Protein AF-A0AAN8TAD0-F1 (afdb_monomer_lite)

Foldseek 3Di:
DDDDPDDDPLVPDDLVVSLVVQLPDAADEAEQADPDPPPLVVSLVVVVVVLVSCQPRQRHAYYAHEGQEDDCVRCLVSVVVSLCSCQPRNNHQEYHYHHNDQDPVRDAAEDDQVSQQRQRHQYYHEERHEYDHPDAGRPQNHNYYHYYNYDADPVRVVSVVVNVD

Secondary structure (DSSP, 8-state):
-PPPP---TTTTS-HHHHHHHHHHSTTEEEEEE---SS-HHHHHHHHHHHHHHHTT-S-EEEEEEE-SS--HHHHHHHHHHHHHIIIIIS--SEEEEE-SS--SS---EE--GGGGG-SS-SEEEEESEE---SS----TT--EEEEES----HHHHHHHHTTT-

pLDDT: mean 84.04, std 13.87, range [35.06, 97.5]

InterPro domains:
  IPR053772 FBD-associated F-box protein At1g61320/At1g61330-like [PTHR34145] (8-162)

Radius of gyration: 17.51 Å; chains: 1; bounding box: 34×42×52 Å

Structure (mmCIF, N/CA/C/O backbone):
data_AF-A0AAN8TAD0-F1
#
_entry.id   AF-A0AAN8TAD0-F1
#
loop_
_atom_site.group_PDB
_atom_site.id
_atom_site.type_symbol
_atom_site.label_atom_id
_atom_site.label_alt_id
_atom_site.label_comp_id
_atom_site.label_asym_id
_atom_site.label_entity_id
_atom_site.label_seq_id
_atom_site.pdbx_PDB_ins_code
_atom_site.Cartn_x
_atom_site.Cartn_y
_atom_site.Cartn_z
_atom_site.occupancy
_atom_site.B_iso_or_equiv
_atom_site.auth_seq_id
_atom_site.auth_comp_id
_atom_site.auth_asym_id
_atom_site.auth_atom_id
_atom_site.pdbx_PDB_model_num
ATOM 1 N N . MET A 1 1 ? 22.328 -29.503 -30.133 1.00 35.06 1 MET A N 1
ATOM 2 C CA . MET A 1 1 ? 20.861 -29.401 -29.986 1.00 35.06 1 MET A CA 1
ATOM 3 C C . MET A 1 1 ? 20.559 -29.376 -28.498 1.00 35.06 1 MET A C 1
ATOM 5 O O . MET A 1 1 ? 20.642 -30.421 -27.871 1.00 35.06 1 MET A O 1
ATOM 9 N N . ALA A 1 2 ? 20.347 -28.194 -27.921 1.00 35.44 2 ALA A N 1
ATOM 10 C CA . ALA A 1 2 ? 19.967 -28.046 -26.516 1.00 35.44 2 ALA A CA 1
ATOM 11 C C . ALA A 1 2 ? 18.451 -27.828 -26.440 1.00 35.44 2 ALA A C 1
ATOM 13 O O . ALA A 1 2 ? 17.889 -27.137 -27.289 1.00 35.44 2 ALA A O 1
ATOM 14 N N . ALA A 1 3 ? 17.815 -28.499 -25.481 1.00 38.19 3 ALA A N 1
ATOM 15 C CA . ALA A 1 3 ? 16.374 -28.565 -25.304 1.00 38.19 3 ALA A CA 1
ATOM 16 C C . ALA A 1 3 ? 15.759 -27.174 -25.091 1.00 38.19 3 ALA A C 1
ATOM 18 O O . ALA A 1 3 ? 16.224 -26.396 -24.261 1.00 38.19 3 ALA A O 1
ATOM 19 N N . VAL A 1 4 ? 14.705 -26.896 -25.859 1.00 41.81 4 VAL A N 1
ATOM 20 C CA . VAL A 1 4 ? 13.794 -25.767 -25.662 1.00 41.81 4 VAL A CA 1
ATOM 21 C C . VAL A 1 4 ? 13.121 -25.963 -24.308 1.00 41.81 4 VAL A C 1
ATOM 23 O O . VAL A 1 4 ? 12.454 -26.973 -24.093 1.00 41.81 4 VAL A O 1
ATOM 26 N N . GLY A 1 5 ? 13.366 -25.027 -23.391 1.00 41.84 5 GLY A N 1
ATOM 27 C CA . GLY A 1 5 ? 12.700 -24.973 -22.098 1.00 41.84 5 GLY A CA 1
ATOM 28 C C . GLY A 1 5 ? 11.192 -24.891 -22.295 1.00 41.84 5 GLY A C 1
ATOM 29 O O . GLY A 1 5 ? 10.707 -24.086 -23.089 1.00 41.84 5 GLY A O 1
ATOM 30 N N . ASP A 1 6 ? 10.492 -25.779 -21.600 1.00 44.72 6 ASP A N 1
ATOM 31 C CA . ASP A 1 6 ? 9.042 -25.865 -21.494 1.00 44.72 6 ASP A CA 1
ATOM 32 C C . ASP A 1 6 ? 8.497 -24.511 -21.017 1.00 44.72 6 ASP A C 1
ATOM 34 O O . ASP A 1 6 ? 8.580 -24.163 -19.840 1.00 44.72 6 ASP A O 1
ATOM 38 N N . GLY A 1 7 ? 8.042 -23.691 -21.968 1.00 47.69 7 GLY A N 1
ATOM 39 C CA . GLY A 1 7 ? 7.372 -22.431 -21.681 1.00 47.69 7 GLY A CA 1
ATOM 40 C C . GLY A 1 7 ? 6.073 -22.734 -20.949 1.00 47.69 7 GLY A C 1
ATOM 41 O O . GLY A 1 7 ? 5.235 -23.474 -21.469 1.00 47.69 7 GLY A O 1
ATOM 42 N N . ASP A 1 8 ? 5.941 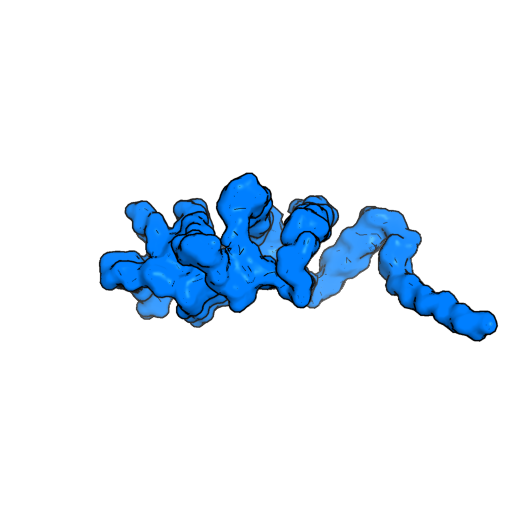-22.184 -19.744 1.00 57.81 8 ASP A N 1
ATOM 43 C CA . ASP A 1 8 ? 4.832 -22.412 -18.823 1.00 57.81 8 ASP A CA 1
ATOM 44 C C . ASP A 1 8 ? 3.482 -22.426 -19.560 1.00 57.81 8 ASP A C 1
ATOM 46 O O . ASP A 1 8 ? 3.071 -21.440 -20.178 1.00 57.81 8 ASP A O 1
ATOM 50 N N . ARG A 1 9 ? 2.798 -23.577 -19.555 1.00 63.06 9 ARG A N 1
ATOM 51 C CA . ARG A 1 9 ? 1.628 -23.852 -20.410 1.00 63.06 9 ARG A CA 1
ATOM 52 C C . ARG A 1 9 ? 0.468 -22.881 -20.191 1.00 63.06 9 ARG A C 1
ATOM 54 O O . ARG A 1 9 ? -0.351 -22.714 -21.093 1.00 63.06 9 ARG A O 1
ATOM 61 N N . LEU A 1 10 ? 0.413 -22.236 -19.027 1.00 59.38 10 LEU A N 1
ATOM 62 C CA . LEU A 1 10 ? -0.575 -21.211 -18.695 1.00 59.38 10 LEU A CA 1
ATOM 63 C C . LEU A 1 10 ? -0.387 -19.930 -19.517 1.00 59.38 10 LEU A C 1
ATOM 65 O O . LEU A 1 10 ? -1.377 -19.359 -19.968 1.00 59.38 10 LEU A O 1
ATOM 69 N N . SER A 1 11 ? 0.859 -19.535 -19.794 1.00 64.50 11 SER A N 1
ATOM 70 C CA . SER A 1 11 ? 1.186 -18.299 -20.523 1.00 64.50 11 SER A CA 1
ATOM 71 C C . SER A 1 11 ? 0.749 -18.308 -21.998 1.00 64.50 11 SER A C 1
ATOM 73 O O . SER A 1 11 ? 0.622 -17.253 -22.614 1.00 64.50 11 SER A O 1
ATOM 75 N N . ASN A 1 12 ? 0.448 -19.490 -22.551 1.00 73.00 12 ASN A N 1
ATOM 76 C CA . ASN A 1 12 ? -0.014 -19.674 -23.931 1.00 73.00 12 ASN A CA 1
ATOM 77 C C . ASN A 1 12 ? -1.544 -19.586 -24.095 1.00 73.00 12 ASN A C 1
ATOM 79 O O . ASN A 1 12 ? -2.050 -19.695 -25.214 1.00 73.00 12 ASN A O 1
ATOM 83 N N . LEU A 1 13 ? -2.303 -19.444 -23.002 1.00 78.62 13 LEU A N 1
ATOM 84 C CA . LEU A 1 13 ? -3.764 -19.361 -23.055 1.00 78.62 13 LEU A CA 1
ATOM 85 C C . LEU A 1 13 ? -4.237 -17.929 -23.367 1.00 78.62 13 LEU A C 1
ATOM 87 O O . LEU A 1 13 ? -3.554 -16.969 -23.022 1.00 78.62 13 LEU A O 1
ATOM 91 N N . PRO A 1 14 ? -5.429 -17.745 -23.961 1.00 80.75 14 PRO A N 1
ATOM 92 C CA . PRO A 1 14 ? -6.065 -16.433 -24.051 1.00 80.75 14 PRO A CA 1
ATOM 93 C C . PRO A 1 14 ? -6.217 -15.775 -22.673 1.00 80.75 14 PRO A C 1
ATOM 95 O O . PRO A 1 14 ? -6.551 -16.450 -21.699 1.00 80.75 14 PRO A O 1
ATOM 98 N N . GLU A 1 15 ? -6.046 -14.455 -22.606 1.00 67.56 15 GLU A N 1
ATOM 99 C CA . GLU A 1 15 ? -5.984 -13.689 -21.350 1.00 67.56 15 GLU A CA 1
ATOM 100 C C . GLU A 1 15 ? -7.191 -13.937 -20.426 1.00 67.56 15 GLU A C 1
ATOM 102 O O . GLU A 1 15 ? -7.031 -14.212 -19.240 1.00 67.56 15 GLU A O 1
ATOM 107 N N . LEU A 1 16 ? -8.405 -13.967 -20.985 1.00 70.38 16 LEU A N 1
ATOM 108 C CA . LEU A 1 16 ? -9.634 -14.270 -20.239 1.00 70.38 16 LEU A CA 1
ATOM 109 C C . LEU A 1 16 ? -9.627 -15.662 -19.589 1.00 70.38 16 LEU A C 1
ATOM 111 O O . LEU A 1 16 ? -10.202 -15.847 -18.519 1.00 70.38 16 LEU A O 1
ATOM 115 N N . ILE A 1 17 ? -8.986 -16.643 -20.226 1.00 73.69 17 ILE A N 1
ATOM 116 C CA . ILE A 1 17 ? -8.903 -18.017 -19.719 1.00 73.69 17 ILE A CA 1
ATOM 117 C C . ILE A 1 17 ? -7.847 -18.106 -18.616 1.00 73.69 17 ILE A C 1
ATOM 119 O O . ILE A 1 17 ? -8.087 -18.780 -17.616 1.00 73.69 17 ILE A O 1
ATOM 123 N N . GLN A 1 18 ? -6.728 -17.386 -18.749 1.00 66.69 18 GLN A N 1
ATOM 124 C CA . GLN A 1 18 ? -5.732 -17.272 -17.678 1.00 66.69 18 GLN A CA 1
ATOM 125 C C . GLN A 1 18 ? -6.363 -16.669 -16.418 1.00 66.69 18 GLN A C 1
ATOM 127 O O . GLN A 1 18 ? -6.324 -17.299 -15.362 1.00 66.69 18 GLN A O 1
ATOM 132 N N . VAL A 1 19 ? -7.054 -15.529 -16.555 1.00 66.00 19 VAL A N 1
ATOM 133 C CA . VAL A 1 19 ? -7.780 -14.878 -15.449 1.00 66.00 19 VAL A CA 1
ATOM 134 C C . VAL A 1 19 ? -8.813 -15.824 -14.843 1.00 66.00 19 VAL A C 1
ATOM 136 O O . VAL A 1 19 ? -8.912 -15.940 -13.624 1.00 66.00 19 VAL A O 1
ATOM 139 N N . HIS A 1 20 ? -9.576 -16.543 -15.669 1.00 66.62 20 HIS A N 1
ATOM 140 C CA . HIS A 1 20 ? -10.586 -17.471 -15.173 1.00 66.62 20 HIS A CA 1
ATOM 141 C C . HIS A 1 20 ? -9.973 -18.627 -14.366 1.00 66.62 20 HIS A C 1
ATOM 143 O O . HIS A 1 20 ? -10.432 -18.903 -13.262 1.00 66.62 20 HIS A O 1
ATOM 149 N N . ILE A 1 21 ? -8.908 -19.265 -14.856 1.00 69.81 21 ILE A N 1
ATOM 150 C CA . ILE A 1 21 ? -8.242 -20.373 -14.152 1.00 69.81 21 ILE A CA 1
ATOM 151 C C . ILE A 1 21 ? -7.596 -19.882 -12.854 1.00 69.81 21 ILE A C 1
ATOM 153 O O . ILE A 1 21 ? -7.793 -20.482 -11.799 1.00 69.81 21 ILE A O 1
ATOM 157 N N . LEU A 1 22 ? -6.874 -18.767 -12.916 1.00 64.12 22 LEU A N 1
ATOM 158 C CA . LEU A 1 22 ? -6.193 -18.185 -11.768 1.00 64.12 22 LEU A CA 1
ATOM 159 C C . LEU A 1 22 ? -7.174 -17.679 -10.703 1.00 64.12 22 LEU A C 1
ATOM 161 O O . LEU A 1 22 ? -6.972 -17.911 -9.514 1.00 64.12 22 LEU A O 1
ATOM 165 N N . SER A 1 23 ? -8.292 -17.081 -11.118 1.00 60.44 23 SER A N 1
ATOM 166 C CA . SER A 1 23 ? -9.387 -16.708 -10.213 1.00 60.44 23 SER A CA 1
ATOM 167 C C . SER A 1 23 ? -10.129 -17.914 -9.633 1.00 60.44 23 SER A C 1
ATOM 169 O O . SER A 1 23 ? -10.891 -17.760 -8.682 1.00 60.44 23 SER A O 1
ATOM 171 N N . MET A 1 24 ? -9.947 -19.126 -10.160 1.00 66.19 24 MET A N 1
ATOM 1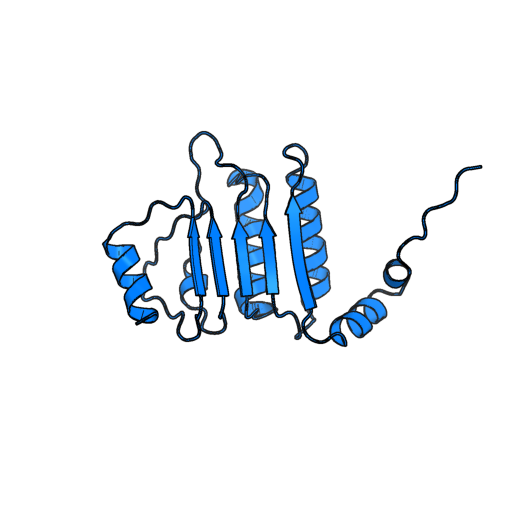72 C CA . MET A 1 24 ? -10.475 -20.352 -9.555 1.00 66.19 24 MET A CA 1
ATOM 173 C C . MET A 1 24 ? -9.524 -20.972 -8.530 1.00 66.19 24 MET A C 1
ATOM 175 O O . MET A 1 24 ? -9.962 -21.833 -7.765 1.00 66.19 24 MET A O 1
ATOM 179 N N . LEU A 1 25 ? -8.275 -20.507 -8.442 1.00 62.22 25 LEU A N 1
ATOM 180 C CA . LEU A 1 25 ? -7.360 -20.940 -7.396 1.00 62.22 25 LEU A CA 1
ATOM 181 C C . LEU A 1 25 ? -7.743 -20.271 -6.066 1.00 62.22 25 LEU A C 1
ATOM 183 O O . LEU A 1 25 ? -7.850 -19.044 -5.989 1.00 62.22 25 LEU A O 1
ATOM 187 N N . PRO A 1 26 ? -7.988 -21.045 -4.998 1.00 55.22 26 PRO A N 1
ATOM 188 C CA . PRO A 1 26 ? -8.164 -20.466 -3.679 1.00 55.22 26 PRO A CA 1
ATOM 189 C C . PRO A 1 26 ? -6.846 -19.816 -3.235 1.00 55.22 26 PRO A C 1
ATOM 191 O O . PRO A 1 26 ? -5.811 -20.475 -3.220 1.00 55.22 26 PRO A O 1
ATOM 194 N N . ASN A 1 27 ? -6.915 -18.547 -2.817 1.00 63.44 27 ASN A N 1
ATOM 195 C CA . ASN A 1 27 ? -5.811 -17.779 -2.225 1.00 63.44 27 ASN A CA 1
ATOM 196 C C . ASN A 1 27 ? -4.697 -17.400 -3.219 1.00 63.44 27 ASN A C 1
ATOM 198 O O . ASN A 1 27 ? -3.540 -17.763 -3.026 1.00 63.44 27 ASN A O 1
ATOM 202 N N . SER A 1 28 ? -5.025 -16.650 -4.275 1.00 79.56 28 SER A N 1
ATOM 203 C CA . SER A 1 28 ? -3.992 -16.115 -5.167 1.00 79.56 28 SER A CA 1
ATOM 204 C C . SER A 1 28 ? -3.127 -15.086 -4.428 1.00 79.56 28 SER A C 1
ATOM 206 O O . SER A 1 28 ? -3.647 -14.119 -3.858 1.00 79.56 28 SER A O 1
ATOM 208 N N . SER A 1 29 ? -1.816 -15.314 -4.452 1.00 88.00 29 SER A N 1
ATOM 209 C CA . SER A 1 29 ? -0.782 -14.466 -3.859 1.00 88.00 29 SER A CA 1
ATOM 210 C C . SER A 1 29 ? 0.088 -13.886 -4.962 1.00 88.00 29 SER A C 1
ATOM 212 O O . SER A 1 29 ? 0.603 -14.631 -5.795 1.00 88.00 29 SER A O 1
ATOM 214 N N . LEU A 1 30 ? 0.263 -12.568 -4.958 1.00 92.38 30 LEU A N 1
ATOM 215 C CA . LEU A 1 30 ? 1.144 -11.875 -5.890 1.00 92.38 30 LEU A CA 1
ATOM 216 C C . LEU A 1 30 ? 2.429 -11.497 -5.159 1.00 92.38 30 LEU A C 1
ATOM 218 O O . LEU A 1 30 ? 2.384 -10.733 -4.198 1.00 92.38 30 LEU A O 1
ATOM 222 N N . ASN A 1 31 ? 3.559 -12.046 -5.599 1.00 93.94 31 ASN A N 1
ATOM 223 C CA . ASN A 1 31 ? 4.856 -11.833 -4.966 1.00 93.94 31 ASN A CA 1
ATOM 224 C C . ASN A 1 31 ? 5.857 -11.338 -6.004 1.00 93.94 31 ASN A C 1
ATOM 226 O O . ASN A 1 31 ? 6.116 -12.019 -6.995 1.00 93.94 31 ASN A O 1
ATOM 230 N N . PHE A 1 32 ? 6.429 -10.171 -5.744 1.00 93.88 32 PHE A N 1
ATOM 231 C CA . PHE A 1 32 ? 7.402 -9.522 -6.604 1.00 93.88 32 PHE A CA 1
ATOM 232 C C . PHE A 1 32 ? 8.641 -9.208 -5.784 1.00 93.88 32 PHE A C 1
ATOM 234 O O . PHE A 1 32 ? 8.547 -8.505 -4.781 1.00 93.88 32 PHE A O 1
ATOM 241 N N . ASP A 1 33 ? 9.789 -9.717 -6.210 1.00 91.69 33 ASP A N 1
ATOM 242 C CA . ASP A 1 33 ? 11.071 -9.479 -5.555 1.00 91.69 33 ASP A CA 1
ATOM 243 C C . ASP A 1 33 ? 12.098 -9.045 -6.600 1.00 91.69 33 ASP A C 1
ATOM 245 O O . ASP A 1 33 ? 12.191 -9.644 -7.675 1.00 91.69 33 ASP A O 1
ATOM 249 N N . SER A 1 34 ? 12.818 -7.966 -6.309 1.00 86.81 34 SER A N 1
ATOM 250 C CA . SER A 1 34 ? 13.853 -7.424 -7.180 1.00 86.81 34 SER A CA 1
ATOM 251 C C . SER A 1 34 ? 15.211 -7.954 -6.742 1.00 86.81 34 SER A C 1
ATOM 253 O O . SER A 1 34 ? 15.738 -7.572 -5.699 1.00 86.81 34 SER A O 1
ATOM 255 N N . THR A 1 35 ? 15.821 -8.799 -7.572 1.00 71.81 35 THR A N 1
ATOM 256 C CA . THR A 1 35 ? 17.163 -9.349 -7.315 1.00 71.81 35 THR A CA 1
ATOM 257 C C . THR A 1 35 ? 18.298 -8.485 -7.869 1.00 71.81 35 THR A C 1
ATOM 259 O O . THR A 1 35 ? 19.459 -8.770 -7.591 1.00 71.81 35 THR A O 1
ATOM 262 N N . ASP A 1 36 ? 17.978 -7.477 -8.684 1.00 72.44 36 ASP A N 1
ATOM 263 C CA . ASP A 1 36 ? 18.936 -6.639 -9.414 1.00 72.44 36 ASP A CA 1
ATOM 264 C C . ASP A 1 36 ? 18.639 -5.153 -9.154 1.00 72.44 36 ASP A C 1
ATOM 266 O O . ASP A 1 36 ? 17.478 -4.737 -9.145 1.00 72.44 36 ASP A O 1
ATOM 270 N N . ASP A 1 37 ? 19.686 -4.365 -8.920 1.00 71.81 37 ASP A N 1
ATOM 271 C CA . ASP A 1 37 ? 19.621 -2.922 -8.695 1.00 71.81 37 ASP A CA 1
ATOM 272 C C . ASP A 1 37 ? 19.551 -2.122 -10.003 1.00 71.81 37 ASP A C 1
ATOM 274 O O . ASP A 1 37 ? 19.132 -0.963 -10.005 1.00 71.81 37 ASP A O 1
ATOM 278 N N . LYS A 1 38 ? 19.932 -2.736 -11.129 1.00 76.75 38 LYS A N 1
ATOM 279 C CA . LYS A 1 38 ? 20.108 -2.043 -12.413 1.00 76.75 38 LYS A CA 1
ATOM 280 C C . LYS A 1 38 ? 18.842 -1.919 -13.248 1.00 76.75 38 LYS A C 1
ATOM 282 O O . LYS A 1 38 ? 18.818 -1.083 -14.148 1.00 76.75 38 LYS A O 1
ATOM 287 N N . ASP A 1 39 ? 17.809 -2.714 -12.969 1.00 85.94 39 ASP A N 1
ATOM 288 C CA . ASP A 1 39 ? 16.553 -2.712 -13.735 1.00 85.94 39 ASP A CA 1
ATOM 289 C C . ASP A 1 39 ? 15.324 -2.381 -12.876 1.00 85.94 39 ASP A C 1
ATOM 291 O O . ASP A 1 39 ? 14.294 -3.059 -12.897 1.00 85.94 39 ASP A O 1
ATOM 295 N N . LEU A 1 40 ? 15.420 -1.290 -12.111 1.00 88.19 40 LEU A N 1
ATOM 296 C CA . LEU A 1 40 ? 14.301 -0.797 -11.306 1.00 88.19 40 LEU A CA 1
ATOM 297 C C . LEU A 1 40 ? 13.062 -0.494 -12.167 1.00 88.19 40 LEU A C 1
ATOM 299 O O . LEU A 1 40 ? 11.937 -0.806 -11.778 1.00 88.19 40 LEU A O 1
ATOM 303 N N . SER A 1 41 ? 13.260 0.082 -13.357 1.00 89.44 41 SER A N 1
ATOM 304 C CA . SER A 1 41 ? 12.160 0.418 -14.266 1.00 89.44 41 SER A CA 1
ATOM 305 C C . S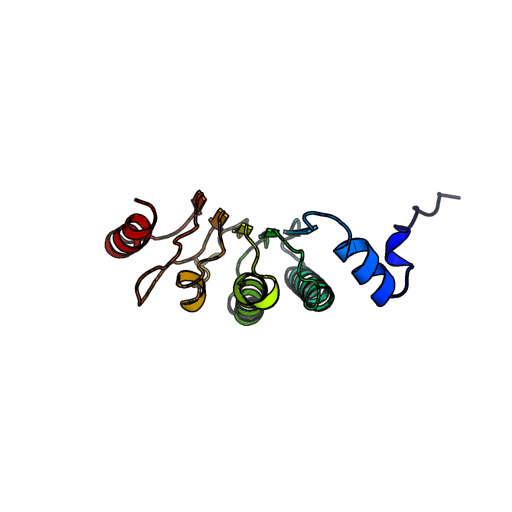ER A 1 41 ? 11.477 -0.831 -14.828 1.00 89.44 41 SER A C 1
ATOM 307 O O . SER A 1 41 ? 10.248 -0.903 -14.804 1.00 89.44 41 SER A O 1
ATOM 309 N N . GLY A 1 42 ? 12.234 -1.839 -15.275 1.00 91.44 42 GLY A N 1
ATOM 310 C CA . GLY A 1 42 ? 11.674 -3.101 -15.756 1.00 91.44 42 GLY A CA 1
ATOM 311 C C . GLY A 1 42 ? 10.933 -3.870 -14.663 1.00 91.44 42 GLY A C 1
ATOM 312 O O . GLY A 1 42 ? 9.865 -4.438 -14.931 1.00 91.44 42 GLY A O 1
ATOM 313 N N . PHE A 1 43 ? 11.425 -3.814 -13.420 1.00 92.38 43 PHE A N 1
ATOM 314 C CA . PHE A 1 43 ? 10.713 -4.330 -12.252 1.00 92.38 43 PHE A CA 1
ATOM 315 C C . PHE A 1 43 ? 9.367 -3.620 -12.059 1.00 92.38 43 PHE A C 1
ATOM 317 O O . PHE A 1 43 ? 8.327 -4.280 -12.066 1.00 92.38 43 PHE A O 1
ATOM 324 N N . VAL A 1 44 ? 9.361 -2.284 -11.977 1.00 93.06 44 VAL A N 1
ATOM 325 C CA . VAL A 1 44 ? 8.132 -1.485 -11.811 1.00 93.06 44 VAL A CA 1
ATOM 326 C C . VAL A 1 44 ? 7.126 -1.767 -12.926 1.00 93.06 44 VAL A C 1
ATOM 328 O O . VAL A 1 44 ? 5.958 -2.049 -12.652 1.00 93.06 44 VAL A O 1
ATOM 331 N N . CYS A 1 45 ? 7.570 -1.776 -14.186 1.00 93.00 45 CYS A N 1
ATOM 332 C CA . CYS A 1 45 ? 6.712 -2.098 -15.322 1.00 93.00 45 CYS A CA 1
ATOM 333 C C . CYS A 1 45 ? 6.121 -3.512 -15.227 1.00 93.00 45 CYS A C 1
ATOM 335 O O . CYS A 1 45 ? 4.971 -3.721 -15.617 1.00 93.00 45 CYS A O 1
ATOM 337 N N . SER A 1 46 ? 6.883 -4.480 -14.714 1.00 92.75 46 SER A N 1
ATOM 338 C CA . SER A 1 46 ? 6.410 -5.855 -14.535 1.00 92.75 46 SER A CA 1
ATOM 339 C C . SER A 1 46 ? 5.368 -5.962 -13.425 1.00 92.75 46 SER A C 1
ATOM 341 O O . SER A 1 46 ? 4.326 -6.573 -13.656 1.00 92.75 46 SER A O 1
ATOM 343 N N . VAL A 1 47 ? 5.587 -5.304 -12.280 1.00 94.69 47 VAL A N 1
ATOM 344 C CA . VAL A 1 47 ? 4.583 -5.221 -11.205 1.00 94.69 47 VAL A CA 1
ATOM 345 C C . VAL A 1 47 ? 3.304 -4.574 -11.737 1.00 94.69 47 VAL A C 1
ATOM 347 O O . VAL A 1 47 ? 2.229 -5.158 -11.626 1.00 94.69 47 VAL A O 1
ATOM 350 N N . ASN A 1 48 ? 3.406 -3.416 -12.395 1.00 95.00 48 ASN A N 1
ATOM 351 C CA . ASN A 1 48 ? 2.245 -2.704 -12.936 1.00 95.00 48 ASN A CA 1
ATOM 352 C C . ASN A 1 48 ? 1.450 -3.541 -13.934 1.00 95.00 48 ASN A C 1
ATOM 354 O O . ASN A 1 48 ? 0.221 -3.577 -13.867 1.00 95.00 48 ASN A O 1
ATOM 358 N N . ARG A 1 49 ? 2.138 -4.217 -14.861 1.00 92.62 49 ARG A N 1
ATOM 359 C CA . ARG A 1 49 ? 1.498 -5.081 -15.857 1.00 92.62 49 ARG A CA 1
ATOM 360 C C . ARG A 1 49 ? 0.683 -6.181 -15.183 1.00 92.62 49 ARG A C 1
ATOM 362 O O . ARG A 1 49 ? -0.474 -6.376 -15.550 1.00 92.62 49 ARG A O 1
ATOM 369 N N . GLU A 1 50 ? 1.255 -6.845 -14.184 1.00 91.31 50 GLU A N 1
ATOM 370 C CA . GLU A 1 50 ? 0.543 -7.872 -13.427 1.00 91.31 50 GLU A CA 1
ATOM 371 C C . GLU A 1 50 ? -0.639 -7.269 -12.663 1.00 91.31 50 GLU A C 1
ATOM 373 O O . GLU A 1 50 ? -1.771 -7.700 -12.851 1.00 91.31 50 GLU A O 1
ATOM 378 N N . LEU A 1 51 ? -0.452 -6.213 -11.869 1.00 92.75 51 LEU A N 1
ATOM 379 C CA . LEU A 1 51 ? -1.570 -5.608 -11.132 1.00 92.75 51 LEU A CA 1
ATOM 380 C C . LEU A 1 51 ? -2.711 -5.153 -12.062 1.00 92.75 51 LEU A C 1
ATOM 382 O O . LEU A 1 51 ? -3.886 -5.300 -11.721 1.00 92.75 51 LEU A O 1
ATOM 386 N N . HIS A 1 52 ? -2.397 -4.659 -13.263 1.00 90.06 52 HIS A N 1
ATOM 387 C CA . HIS A 1 52 ? -3.403 -4.358 -14.281 1.00 90.06 52 HIS A CA 1
ATOM 388 C C . HIS A 1 52 ? -4.135 -5.598 -14.795 1.00 90.06 52 HIS A C 1
ATOM 390 O O . HIS A 1 52 ? -5.355 -5.535 -14.955 1.00 90.06 52 HIS A O 1
ATOM 396 N N . HIS A 1 53 ? -3.430 -6.704 -15.024 1.00 84.81 53 HIS A N 1
ATOM 397 C CA . HIS A 1 53 ? -4.034 -7.983 -15.399 1.00 84.81 53 HIS A CA 1
ATOM 398 C C . HIS A 1 53 ? -4.992 -8.489 -14.306 1.00 84.81 53 HIS A C 1
ATOM 400 O O . HIS A 1 53 ? -6.111 -8.928 -14.575 1.00 84.81 53 HIS A O 1
ATOM 406 N N . TRP A 1 54 ? -4.596 -8.327 -13.046 1.00 84.88 54 TRP A N 1
ATOM 407 C CA . TRP A 1 54 ? -5.319 -8.829 -11.882 1.00 84.88 54 TRP A CA 1
ATOM 408 C C . TRP A 1 54 ? -6.419 -7.899 -11.347 1.00 84.88 54 TRP A C 1
ATOM 410 O O . TRP A 1 54 ? -7.180 -8.297 -10.465 1.00 84.88 54 TRP A O 1
ATOM 420 N N . ARG A 1 55 ? -6.575 -6.686 -11.897 1.00 83.19 55 ARG A N 1
ATOM 421 C CA . ARG A 1 55 ? -7.514 -5.649 -11.409 1.00 83.19 55 ARG A CA 1
ATOM 422 C C . ARG A 1 55 ? -8.989 -6.051 -11.366 1.00 83.19 55 ARG A C 1
ATOM 424 O O . ARG A 1 55 ? -9.782 -5.370 -10.727 1.00 83.19 55 ARG A O 1
ATOM 431 N N . SER A 1 56 ? -9.368 -7.100 -12.090 1.00 77.00 56 SER A N 1
ATOM 432 C CA . SER A 1 56 ? -10.747 -7.596 -12.177 1.00 77.00 56 SER A CA 1
ATOM 433 C C . SER A 1 56 ? -10.958 -8.919 -11.431 1.00 77.00 56 SER A C 1
ATOM 435 O O . SER A 1 56 ? -12.034 -9.503 -11.527 1.00 77.00 56 SER A O 1
ATOM 437 N N . CYS A 1 57 ? -9.948 -9.406 -10.702 1.00 72.94 57 CYS A N 1
ATOM 438 C CA . CYS A 1 57 ? -10.020 -10.639 -9.926 1.00 72.94 57 CYS A CA 1
ATOM 439 C C . CYS A 1 57 ? -10.296 -10.337 -8.444 1.00 72.94 57 CYS A C 1
ATOM 441 O O . CYS A 1 57 ? -9.539 -9.616 -7.802 1.00 72.94 57 CYS A O 1
ATOM 443 N N . GLU A 1 58 ? -11.350 -10.928 -7.876 1.00 69.12 58 GLU A N 1
ATOM 444 C CA . GLU A 1 58 ? -11.770 -10.671 -6.485 1.00 69.12 58 GLU A CA 1
ATOM 445 C C . GLU A 1 58 ? -11.100 -11.584 -5.435 1.00 69.12 58 GLU A C 1
ATOM 447 O O . GLU A 1 58 ? -11.440 -11.513 -4.258 1.00 69.12 58 GLU A O 1
ATOM 452 N N . LYS A 1 59 ? -10.183 -12.483 -5.823 1.00 76.94 59 LYS A N 1
ATOM 453 C CA . LYS A 1 59 ? -9.673 -13.544 -4.922 1.00 76.94 59 LYS A CA 1
ATOM 454 C C . LYS A 1 59 ? -8.234 -13.367 -4.436 1.00 76.94 59 LYS A C 1
ATOM 456 O O . LYS A 1 59 ? -7.672 -14.289 -3.839 1.00 76.94 59 LYS A O 1
ATOM 461 N N . ILE A 1 60 ? -7.636 -12.203 -4.674 1.00 88.50 60 ILE A N 1
ATOM 462 C CA . ILE A 1 60 ? -6.249 -11.933 -4.292 1.00 88.50 60 ILE A CA 1
ATOM 463 C C . ILE A 1 60 ? -6.191 -11.689 -2.793 1.00 88.50 60 ILE A C 1
ATOM 465 O O . ILE A 1 60 ? -6.738 -10.714 -2.290 1.00 88.50 60 ILE A O 1
ATOM 469 N N . LYS A 1 61 ? -5.527 -12.595 -2.078 1.00 90.69 61 LYS A N 1
ATOM 470 C CA . LYS A 1 61 ? -5.422 -12.513 -0.619 1.00 90.69 61 LYS A CA 1
ATOM 471 C C . LYS A 1 61 ? -4.186 -11.783 -0.150 1.00 90.69 61 LYS A C 1
ATOM 473 O O . LYS A 1 61 ? -4.245 -11.137 0.893 1.00 90.69 61 LYS A O 1
ATOM 478 N N . SER A 1 62 ? -3.094 -11.885 -0.902 1.00 93.88 62 SER A N 1
ATOM 479 C CA . SER A 1 62 ? -1.835 -11.268 -0.520 1.00 93.88 62 SER A CA 1
ATOM 480 C C . SER A 1 62 ? -1.131 -10.599 -1.690 1.00 93.88 62 SER A C 1
ATOM 482 O O . SER A 1 62 ? -1.137 -11.099 -2.818 1.00 93.88 62 SER A O 1
ATOM 484 N N . LEU A 1 63 ? -0.523 -9.453 -1.392 1.00 96.06 63 LEU A N 1
ATOM 485 C CA . LEU A 1 63 ? 0.384 -8.740 -2.279 1.00 96.06 63 LEU A CA 1
ATOM 486 C C . LEU A 1 63 ? 1.679 -8.441 -1.522 1.00 96.06 63 LEU A C 1
ATOM 488 O O . LEU A 1 63 ? 1.674 -7.707 -0.535 1.00 96.06 63 LEU A O 1
ATOM 492 N N . SER A 1 64 ? 2.786 -8.991 -2.008 1.00 96.62 64 SER A N 1
ATOM 493 C CA . SER A 1 64 ? 4.132 -8.697 -1.530 1.00 96.62 64 SER A CA 1
ATOM 494 C C . SER A 1 64 ? 4.946 -8.079 -2.651 1.00 96.62 64 SER A C 1
ATOM 496 O O . SER A 1 64 ? 5.112 -8.687 -3.707 1.00 96.62 64 SER A O 1
ATOM 498 N N . VAL A 1 65 ? 5.483 -6.889 -2.409 1.00 96.56 65 VAL A N 1
ATOM 499 C CA . VAL A 1 65 ? 6.384 -6.206 -3.332 1.00 96.56 65 VAL A CA 1
ATOM 500 C C . VAL A 1 65 ? 7.660 -5.839 -2.586 1.00 96.56 65 VAL A C 1
ATOM 502 O O . VAL A 1 65 ? 7.626 -5.131 -1.579 1.00 96.56 65 VAL A O 1
ATOM 505 N N . CYS A 1 66 ? 8.790 -6.319 -3.089 1.00 94.38 66 CYS A N 1
ATOM 506 C CA . CYS A 1 66 ? 10.110 -6.088 -2.524 1.00 94.38 66 CYS A CA 1
ATOM 507 C C . CYS A 1 66 ? 11.028 -5.437 -3.573 1.00 94.38 66 CYS A C 1
ATOM 509 O O . CYS A 1 66 ? 11.802 -6.139 -4.226 1.00 94.38 66 CYS A O 1
ATOM 511 N N . PRO A 1 67 ? 10.924 -4.117 -3.813 1.00 92.75 67 PRO A N 1
ATOM 512 C CA . PRO A 1 67 ? 11.854 -3.430 -4.700 1.00 92.75 67 PRO A CA 1
ATOM 513 C 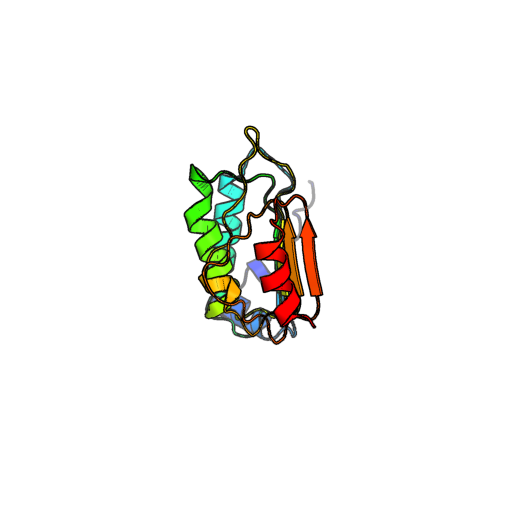C . PRO A 1 67 ? 13.265 -3.402 -4.103 1.00 92.75 67 PRO A C 1
ATOM 515 O O . PRO A 1 67 ? 13.439 -3.381 -2.882 1.00 92.75 67 PRO A O 1
ATOM 518 N N . PHE A 1 68 ? 14.287 -3.334 -4.959 1.00 89.94 68 PHE A N 1
ATOM 519 C CA . PHE A 1 68 ? 15.675 -3.321 -4.493 1.00 89.94 68 PHE A CA 1
ATOM 520 C C . PHE A 1 68 ? 15.977 -2.078 -3.640 1.00 89.94 68 PHE A C 1
ATOM 522 O O . PHE A 1 68 ? 16.560 -2.183 -2.563 1.00 89.94 68 PHE A O 1
ATOM 529 N N . THR A 1 69 ? 15.531 -0.910 -4.103 1.00 89.44 69 THR A N 1
ATOM 530 C CA . THR A 1 69 ? 15.680 0.387 -3.435 1.00 89.44 69 THR A CA 1
ATOM 531 C C . THR A 1 69 ? 14.439 1.246 -3.677 1.00 89.44 69 THR A C 1
ATOM 533 O O . THR A 1 69 ? 13.574 0.882 -4.478 1.00 89.44 69 THR A O 1
ATOM 536 N N . TYR A 1 70 ? 14.353 2.378 -2.988 1.00 89.88 70 TYR A N 1
ATOM 537 C CA . TYR A 1 70 ? 13.338 3.399 -3.214 1.00 89.88 70 TYR A CA 1
ATOM 538 C C . TYR A 1 70 ? 13.930 4.585 -3.983 1.00 89.88 70 TYR A C 1
ATOM 540 O O . TYR A 1 70 ? 14.916 5.180 -3.550 1.00 89.88 70 TYR A O 1
ATOM 548 N N . ASP A 1 71 ? 13.292 4.946 -5.097 1.00 88.44 71 ASP A N 1
ATOM 549 C CA . ASP A 1 71 ? 13.539 6.187 -5.832 1.00 88.44 71 ASP A CA 1
ATOM 550 C C . ASP A 1 71 ? 12.212 6.941 -5.991 1.00 88.44 71 ASP A C 1
ATOM 552 O O . ASP A 1 71 ? 11.360 6.553 -6.792 1.00 88.44 71 ASP A O 1
ATOM 556 N N . GLY A 1 72 ? 12.025 8.018 -5.224 1.00 86.12 72 GLY A N 1
ATOM 557 C CA . GLY A 1 72 ? 10.780 8.795 -5.241 1.00 86.12 72 GLY A CA 1
ATOM 558 C C . GLY A 1 72 ? 10.511 9.529 -6.561 1.00 86.12 72 GLY A C 1
ATOM 559 O O . GLY A 1 72 ? 9.358 9.792 -6.889 1.00 86.12 72 GLY A O 1
ATOM 560 N N . LEU A 1 73 ? 11.539 9.818 -7.371 1.00 83.88 73 LEU A N 1
ATOM 561 C CA . LEU A 1 73 ? 11.344 10.455 -8.682 1.00 83.88 73 LEU A CA 1
ATOM 562 C C . LEU A 1 73 ? 10.744 9.485 -9.701 1.00 83.88 73 LEU A C 1
ATOM 564 O O . LEU A 1 73 ? 10.090 9.917 -10.650 1.00 83.88 73 LEU A O 1
ATOM 568 N N . ILE A 1 74 ? 10.992 8.189 -9.513 1.00 84.31 74 ILE A N 1
ATOM 569 C CA . ILE A 1 74 ? 10.564 7.135 -10.430 1.00 84.31 74 ILE A CA 1
ATOM 570 C C . ILE A 1 74 ? 9.308 6.436 -9.911 1.00 84.31 74 ILE A C 1
ATOM 572 O O . ILE A 1 74 ? 8.424 6.136 -10.701 1.00 84.31 74 ILE A O 1
ATOM 576 N N . MET A 1 75 ? 9.231 6.162 -8.606 1.00 91.25 75 MET A N 1
ATOM 577 C CA . MET A 1 75 ? 8.320 5.152 -8.064 1.00 91.25 75 MET A CA 1
ATOM 578 C C . MET A 1 75 ? 7.095 5.702 -7.334 1.00 91.25 75 MET A C 1
ATOM 580 O O . MET A 1 75 ? 6.193 4.921 -7.045 1.00 91.25 75 MET A O 1
ATOM 584 N N . ASP A 1 76 ? 7.023 6.994 -7.002 1.00 91.44 76 ASP A N 1
ATOM 585 C CA . ASP A 1 76 ? 5.960 7.523 -6.128 1.00 91.44 76 ASP A CA 1
ATOM 586 C C . ASP A 1 76 ? 4.547 7.228 -6.646 1.00 91.44 76 ASP A C 1
ATOM 588 O O . ASP A 1 76 ? 3.673 6.782 -5.893 1.00 91.44 76 ASP A O 1
ATOM 592 N N . SER A 1 77 ? 4.323 7.428 -7.946 1.00 92.69 77 SER A N 1
ATOM 593 C CA . SER A 1 77 ? 3.038 7.135 -8.581 1.00 92.69 77 SER A CA 1
ATOM 594 C C . SER A 1 77 ? 2.734 5.640 -8.632 1.00 92.69 77 SER A C 1
ATOM 596 O O . SER A 1 77 ? 1.579 5.245 -8.461 1.00 92.69 77 SER A O 1
ATOM 598 N N . ASP A 1 78 ? 3.754 4.808 -8.837 1.00 95.12 78 ASP A N 1
ATOM 599 C CA . ASP A 1 78 ? 3.601 3.357 -8.931 1.00 95.12 78 ASP A CA 1
ATOM 600 C C . ASP A 1 78 ? 3.330 2.747 -7.560 1.00 95.12 78 ASP A C 1
ATOM 602 O O . ASP A 1 78 ? 2.385 1.982 -7.402 1.00 95.12 78 ASP A O 1
ATOM 606 N N . LEU A 1 79 ? 4.067 3.166 -6.532 1.00 95.25 79 LEU A N 1
ATOM 607 C CA . LEU A 1 79 ? 3.834 2.772 -5.145 1.00 95.25 79 LEU A CA 1
ATOM 608 C C . LEU A 1 79 ? 2.434 3.184 -4.687 1.00 95.25 79 LEU A C 1
ATOM 610 O O . LEU A 1 79 ? 1.712 2.373 -4.101 1.00 95.25 79 LEU A O 1
ATOM 614 N N . TYR A 1 80 ? 2.004 4.409 -5.015 1.00 95.06 80 TYR A N 1
ATOM 615 C CA . TYR A 1 80 ? 0.630 4.840 -4.761 1.00 95.06 80 TYR A CA 1
ATOM 616 C C . TYR A 1 80 ? -0.380 3.905 -5.440 1.00 95.06 80 TYR A C 1
ATOM 618 O O . TYR A 1 80 ? -1.346 3.473 -4.806 1.00 95.06 80 TYR A O 1
ATOM 626 N N . PHE A 1 81 ? -0.152 3.556 -6.710 1.00 95.12 81 PHE A N 1
ATOM 627 C CA . PHE A 1 81 ? -0.993 2.618 -7.448 1.00 95.12 81 PHE A CA 1
ATOM 628 C C . PHE A 1 81 ? -1.009 1.221 -6.809 1.00 95.12 81 PHE A C 1
ATOM 630 O O . PHE A 1 81 ? -2.089 0.652 -6.646 1.00 95.12 81 PHE A O 1
ATOM 637 N N . TRP A 1 82 ? 0.134 0.689 -6.372 1.00 96.69 82 TRP A N 1
ATOM 638 C CA . TRP A 1 82 ? 0.232 -0.628 -5.732 1.00 96.69 82 TRP A CA 1
ATOM 639 C C . TRP A 1 82 ? -0.542 -0.671 -4.416 1.00 96.69 82 TRP A C 1
ATOM 641 O O . TRP A 1 82 ? -1.309 -1.605 -4.175 1.00 96.69 82 TRP A O 1
ATOM 651 N N . LEU A 1 83 ? -0.412 0.366 -3.584 1.00 95.81 83 LEU A N 1
ATOM 652 C CA . LEU A 1 83 ? -1.173 0.467 -2.341 1.00 95.81 83 LEU A CA 1
ATOM 653 C C . LEU A 1 83 ? -2.665 0.664 -2.610 1.00 95.81 83 LEU A C 1
ATOM 655 O O . LEU A 1 83 ? -3.495 0.064 -1.926 1.00 95.81 83 LEU A O 1
ATOM 659 N N . HIS A 1 84 ? -3.035 1.475 -3.602 1.00 94.94 84 HIS A N 1
ATOM 660 C CA . HIS A 1 84 ? -4.433 1.659 -3.984 1.00 94.94 84 HIS A CA 1
ATOM 661 C C . HIS A 1 84 ? -5.051 0.344 -4.475 1.00 94.94 84 HIS A C 1
ATOM 663 O O . HIS A 1 84 ? -6.161 -0.020 -4.078 1.00 94.94 84 HIS A O 1
ATOM 669 N N . PHE A 1 85 ? -4.311 -0.407 -5.290 1.00 94.44 85 PHE A N 1
ATOM 670 C CA . PHE A 1 85 ? -4.702 -1.738 -5.725 1.00 94.44 85 PHE A CA 1
ATOM 671 C C . PHE A 1 85 ? -4.928 -2.655 -4.520 1.00 94.44 85 PHE A C 1
ATOM 673 O O . PHE A 1 85 ? -6.022 -3.198 -4.370 1.00 94.44 85 PHE A O 1
ATOM 680 N N . ALA A 1 86 ? -3.941 -2.766 -3.627 1.00 94.56 86 ALA A N 1
ATOM 681 C CA . ALA A 1 86 ? -4.007 -3.628 -2.448 1.00 94.56 86 ALA A CA 1
ATOM 682 C C . ALA A 1 86 ? -5.216 -3.302 -1.562 1.00 94.56 86 ALA A C 1
ATOM 684 O O . ALA A 1 86 ? -5.947 -4.190 -1.131 1.00 94.56 86 ALA A O 1
ATOM 685 N N . THR A 1 87 ? -5.442 -2.014 -1.309 1.00 92.38 87 THR A N 1
ATOM 686 C CA . THR A 1 87 ? -6.416 -1.546 -0.317 1.00 92.38 87 THR A CA 1
ATOM 687 C C . THR A 1 87 ? -7.843 -1.454 -0.849 1.00 92.38 87 THR A C 1
ATOM 689 O O . THR A 1 87 ? -8.773 -1.765 -0.106 1.00 92.38 87 THR A O 1
ATOM 692 N N . TYR A 1 88 ? -8.033 -1.039 -2.105 1.00 91.56 88 TYR A N 1
ATOM 693 C CA . TYR A 1 88 ? -9.357 -0.742 -2.661 1.00 91.56 88 TYR A CA 1
ATOM 694 C C . TYR A 1 88 ? -9.787 -1.681 -3.780 1.00 91.56 88 TYR A C 1
ATOM 696 O O . TYR A 1 88 ? -10.970 -2.019 -3.847 1.00 91.56 88 TYR A O 1
ATOM 704 N N . THR A 1 89 ? -8.856 -2.087 -4.647 1.00 91.00 89 THR A N 1
ATOM 705 C CA . THR A 1 89 ? -9.179 -2.919 -5.818 1.00 91.00 89 THR A CA 1
ATOM 706 C C . THR A 1 89 ? -9.256 -4.388 -5.424 1.00 91.00 89 THR A C 1
ATOM 708 O O . THR A 1 89 ? -10.318 -4.993 -5.497 1.00 91.00 89 THR A O 1
ATOM 711 N N . ALA A 1 90 ? -8.141 -4.935 -4.945 1.00 90.81 90 ALA A N 1
ATOM 712 C CA . ALA A 1 90 ? -8.019 -6.326 -4.538 1.00 90.81 90 ALA A CA 1
ATOM 713 C C . ALA A 1 90 ? -8.491 -6.570 -3.099 1.00 90.81 90 ALA A C 1
ATOM 715 O O . ALA A 1 90 ? -8.894 -7.683 -2.781 1.00 90.81 90 ALA A O 1
ATOM 716 N N . LYS A 1 91 ? -8.457 -5.536 -2.242 1.00 92.00 91 LYS A N 1
ATOM 717 C CA . LYS A 1 91 ? -8.802 -5.623 -0.810 1.00 92.00 91 LYS A CA 1
ATOM 718 C C . LYS A 1 91 ? -8.092 -6.800 -0.131 1.00 92.00 91 LYS A C 1
ATOM 720 O O . LYS A 1 91 ? -8.725 -7.626 0.523 1.00 92.00 91 LYS A O 1
ATOM 725 N N . VAL A 1 92 ? -6.778 -6.872 -0.328 1.00 93.56 92 VAL A N 1
ATOM 726 C CA . VAL A 1 92 ? -5.949 -7.968 0.179 1.00 93.56 92 VAL A CA 1
ATOM 727 C C . VAL A 1 92 ? -5.988 -8.011 1.708 1.00 93.56 92 VAL A C 1
ATOM 729 O O . VAL A 1 92 ? -6.091 -6.979 2.375 1.00 93.56 92 VAL A O 1
ATOM 732 N N . GLU A 1 93 ? -5.880 -9.211 2.269 1.00 95.06 93 GLU A N 1
ATOM 733 C CA . GLU A 1 93 ? -5.738 -9.415 3.713 1.00 95.06 93 GLU A CA 1
ATOM 734 C C . GLU A 1 93 ? -4.279 -9.237 4.153 1.00 95.06 93 GLU A C 1
ATOM 736 O O . GLU A 1 93 ? -4.014 -8.908 5.308 1.00 95.06 93 GLU A O 1
ATOM 741 N N . GLU A 1 94 ? -3.322 -9.437 3.248 1.00 96.06 94 GLU A N 1
ATOM 742 C CA . GLU A 1 94 ? -1.897 -9.386 3.564 1.00 96.06 94 GLU A CA 1
ATOM 743 C C . GLU A 1 94 ? -1.161 -8.476 2.583 1.00 96.06 94 GLU A C 1
ATOM 745 O O . GLU A 1 94 ? -1.197 -8.686 1.368 1.00 96.06 94 GLU A O 1
ATOM 750 N N . PHE A 1 95 ? -0.470 -7.470 3.111 1.00 97.31 95 PHE A N 1
ATOM 751 C CA . PHE A 1 95 ? 0.322 -6.548 2.311 1.00 97.31 95 PHE A CA 1
ATOM 752 C C . PHE A 1 95 ? 1.747 -6.450 2.845 1.00 97.31 95 PHE A C 1
ATOM 754 O O . PHE A 1 95 ? 1.971 -6.225 4.035 1.00 97.31 95 PHE A O 1
ATOM 761 N N . THR A 1 96 ? 2.716 -6.612 1.949 1.00 97.50 96 THR A N 1
ATOM 762 C CA . THR A 1 96 ? 4.137 -6.435 2.244 1.00 97.50 9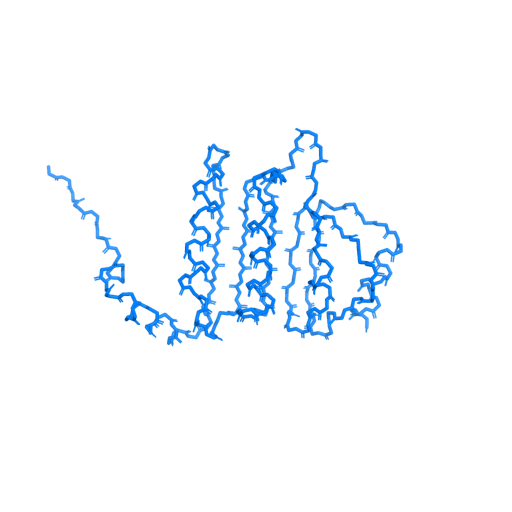6 THR A CA 1
ATOM 763 C C . THR A 1 96 ? 4.749 -5.457 1.252 1.00 97.50 96 THR A C 1
ATOM 765 O O . THR A 1 96 ? 4.676 -5.676 0.045 1.00 97.50 96 THR A O 1
ATOM 768 N N . LEU A 1 97 ? 5.391 -4.411 1.769 1.00 96.56 97 LEU A N 1
ATOM 769 C CA . LEU A 1 97 ? 6.249 -3.512 1.006 1.00 96.56 97 LEU A CA 1
ATOM 770 C C . LEU A 1 97 ? 7.602 -3.410 1.706 1.00 96.56 97 LEU A C 1
ATOM 772 O O . LEU A 1 97 ? 7.692 -2.900 2.825 1.00 96.56 97 LEU A O 1
ATOM 776 N N . LYS A 1 98 ? 8.657 -3.913 1.063 1.00 94.44 98 LYS A N 1
ATOM 777 C CA . LYS A 1 98 ? 10.006 -3.907 1.637 1.00 94.44 98 LYS A CA 1
ATOM 778 C C . LYS A 1 98 ? 11.025 -3.416 0.629 1.00 94.44 98 LYS A C 1
ATOM 780 O O . LYS A 1 98 ? 11.275 -4.096 -0.355 1.00 94.44 98 LYS A O 1
ATOM 785 N N . PHE A 1 99 ? 11.678 -2.299 0.913 1.00 91.38 99 PHE A N 1
ATOM 786 C CA . PHE A 1 99 ? 12.860 -1.920 0.146 1.00 91.38 99 PHE A CA 1
ATOM 787 C C . PHE A 1 99 ? 14.079 -2.670 0.704 1.00 91.38 99 PHE A C 1
ATOM 789 O O . PHE A 1 99 ? 14.322 -2.657 1.915 1.00 91.38 99 PHE A O 1
ATOM 796 N N . CYS A 1 100 ? 14.792 -3.407 -0.153 1.00 84.12 100 CYS A N 1
ATOM 797 C CA . CYS A 1 100 ? 15.885 -4.292 0.269 1.00 84.12 100 CYS A CA 1
ATOM 798 C C . CYS A 1 100 ? 17.097 -3.516 0.801 1.00 84.12 100 CYS A C 1
ATOM 800 O O . CYS A 1 100 ? 17.721 -3.949 1.777 1.00 84.12 100 CYS A O 1
ATOM 802 N N . VAL A 1 101 ? 17.387 -2.377 0.175 1.00 82.94 101 VAL A N 1
ATOM 803 C CA . VAL A 1 101 ? 18.507 -1.484 0.469 1.00 82.94 101 VAL A CA 1
ATOM 804 C C . VAL A 1 101 ? 17.980 -0.074 0.726 1.00 82.94 101 VAL A C 1
ATOM 806 O O . VAL A 1 101 ? 17.075 0.400 0.038 1.00 82.94 101 VAL A O 1
ATOM 809 N N . THR A 1 102 ? 18.553 0.601 1.720 1.00 72.00 102 THR A N 1
ATOM 810 C CA . THR A 1 102 ? 18.304 2.021 1.973 1.00 72.00 102 THR A CA 1
ATOM 811 C C . THR A 1 102 ? 19.061 2.858 0.938 1.00 72.00 102 THR A C 1
ATOM 813 O O . THR A 1 102 ? 20.271 2.704 0.757 1.00 72.00 102 THR A O 1
ATOM 816 N N . ALA A 1 103 ? 18.349 3.721 0.210 1.00 68.81 103 ALA A N 1
ATOM 817 C CA . ALA A 1 103 ? 18.979 4.654 -0.723 1.00 68.81 103 ALA A CA 1
ATOM 818 C C . ALA A 1 103 ? 19.870 5.656 0.038 1.00 68.81 103 ALA A C 1
ATOM 820 O O . ALA A 1 103 ? 19.590 5.974 1.191 1.00 68.81 103 ALA A O 1
ATOM 821 N N . PHE A 1 104 ? 20.926 6.166 -0.608 1.00 60.25 104 PHE A N 1
ATOM 822 C CA . PHE A 1 104 ? 21.743 7.274 -0.098 1.00 60.25 104 PHE A CA 1
ATOM 823 C C . PHE A 1 104 ? 21.567 8.510 -1.002 1.00 60.25 104 PHE A C 1
ATOM 825 O O . PHE A 1 104 ? 21.837 8.397 -2.200 1.00 60.25 104 PHE A O 1
ATOM 832 N N . PRO A 1 105 ? 21.182 9.693 -0.473 1.00 67.31 105 PRO A N 1
ATOM 833 C CA . PRO A 1 105 ? 20.823 9.967 0.926 1.00 67.31 105 PRO A CA 1
ATOM 834 C C . PRO A 1 105 ? 19.596 9.161 1.372 1.00 67.31 105 PRO A C 1
ATOM 836 O O . PRO A 1 105 ? 18.817 8.737 0.524 1.00 67.31 105 PRO A O 1
ATOM 839 N N . GLU A 1 106 ? 19.453 8.942 2.684 1.00 70.50 106 GLU A N 1
ATOM 840 C CA . GLU A 1 106 ? 18.354 8.156 3.262 1.00 70.50 106 GLU A CA 1
ATOM 841 C C . GLU A 1 106 ? 17.007 8.753 2.845 1.00 70.50 106 GLU A C 1
ATOM 843 O O . GLU A 1 106 ? 16.553 9.775 3.358 1.00 70.50 106 GLU A O 1
ATOM 848 N N . CYS A 1 107 ? 16.390 8.131 1.845 1.00 79.06 107 CYS A N 1
ATOM 849 C CA . CYS A 1 107 ? 15.051 8.449 1.390 1.00 79.06 107 CYS A CA 1
ATOM 850 C C . CYS A 1 107 ? 14.130 7.310 1.807 1.00 79.06 107 CYS A C 1
ATOM 852 O O . CYS A 1 107 ? 14.363 6.138 1.496 1.00 79.06 107 CYS A O 1
ATOM 854 N N . MET A 1 108 ? 13.067 7.681 2.506 1.00 87.62 108 MET A N 1
ATOM 855 C CA . MET A 1 108 ? 12.024 6.773 2.946 1.00 87.62 108 MET A CA 1
ATOM 856 C C . MET A 1 108 ? 10.756 7.033 2.149 1.00 87.62 108 MET A C 1
ATOM 858 O O . MET A 1 108 ? 10.423 8.183 1.849 1.00 87.62 108 MET A O 1
ATOM 862 N N . TYR A 1 109 ? 10.028 5.970 1.825 1.00 91.25 109 TYR A N 1
ATOM 863 C CA . TYR A 1 109 ? 8.738 6.125 1.170 1.00 91.25 109 TYR A CA 1
ATOM 864 C C . TYR A 1 109 ? 7.694 6.640 2.162 1.00 91.25 109 TYR A C 1
ATOM 866 O O . TYR A 1 109 ? 7.457 6.011 3.193 1.00 91.25 109 TYR A O 1
ATOM 874 N N . ASN A 1 110 ? 7.034 7.753 1.838 1.00 92.25 110 ASN A N 1
ATOM 875 C CA . ASN A 1 110 ? 5.938 8.285 2.643 1.00 92.25 110 ASN A CA 1
ATOM 876 C C . ASN A 1 110 ? 4.708 7.383 2.523 1.00 92.25 110 ASN A C 1
ATOM 878 O O . ASN A 1 110 ? 4.036 7.367 1.489 1.00 92.25 110 ASN A O 1
ATOM 882 N N . PHE A 1 111 ? 4.382 6.657 3.591 1.00 93.06 111 PHE A N 1
ATOM 883 C CA . PHE A 1 111 ? 3.222 5.778 3.581 1.00 93.06 111 PHE A CA 1
ATOM 884 C C . PHE A 1 111 ? 1.923 6.613 3.530 1.00 93.06 111 PHE A C 1
ATOM 886 O O . PHE A 1 111 ? 1.720 7.501 4.363 1.00 93.06 111 PHE A O 1
ATOM 893 N N . PRO A 1 112 ? 1.034 6.384 2.547 1.00 93.38 112 PRO A N 1
ATOM 894 C CA . PRO A 1 112 ? -0.035 7.321 2.234 1.00 93.38 112 PRO A CA 1
ATOM 895 C C . PRO A 1 112 ? -1.200 7.258 3.226 1.00 93.38 112 PRO A C 1
ATOM 897 O O . PRO A 1 112 ? -1.621 6.189 3.671 1.00 93.38 112 PRO A O 1
ATOM 900 N N . GLU A 1 113 ? -1.812 8.420 3.480 1.00 92.62 113 GLU A N 1
ATOM 901 C CA . GLU A 1 113 ? -2.841 8.609 4.516 1.00 92.62 113 GLU A CA 1
ATOM 902 C C . GLU A 1 113 ? -4.044 7.656 4.385 1.00 92.62 113 GLU A C 1
ATOM 904 O O . GLU A 1 113 ? -4.631 7.214 5.375 1.00 92.62 113 GLU A O 1
ATOM 909 N N . PHE A 1 114 ? -4.433 7.314 3.154 1.00 92.56 114 PHE A N 1
ATOM 910 C CA . PHE A 1 114 ? -5.584 6.442 2.919 1.00 92.56 114 PHE A CA 1
ATOM 911 C C . PHE A 1 114 ? -5.363 5.020 3.454 1.00 92.56 114 PHE A C 1
ATOM 913 O O . PHE A 1 114 ? -6.322 4.365 3.867 1.00 92.56 114 PHE A O 1
ATOM 920 N N . ALA A 1 115 ? -4.115 4.544 3.480 1.00 92.94 115 ALA A N 1
ATOM 921 C CA . ALA A 1 115 ? -3.793 3.179 3.874 1.00 92.94 115 ALA A CA 1
ATOM 922 C C . ALA A 1 115 ? -3.953 2.964 5.390 1.00 92.94 115 ALA A C 1
ATOM 924 O O . ALA A 1 115 ? -4.303 1.863 5.818 1.00 92.94 115 ALA A O 1
ATOM 925 N N . TYR A 1 116 ? -3.835 4.021 6.205 1.00 93.06 116 TYR A N 1
ATOM 926 C CA . TYR A 1 116 ? -4.153 3.970 7.641 1.00 93.06 116 TYR A CA 1
ATOM 927 C C . TYR A 1 116 ? -5.635 3.712 7.925 1.00 93.06 116 TYR A C 1
ATOM 929 O O . TYR A 1 116 ? -5.992 3.324 9.034 1.00 93.06 116 TYR A O 1
ATOM 937 N N . ARG A 1 117 ? -6.519 3.923 6.941 1.00 91.94 117 ARG A N 1
ATOM 938 C CA . ARG A 1 117 ? -7.971 3.740 7.089 1.00 91.94 117 ARG A CA 1
ATOM 939 C C . ARG A 1 117 ? -8.460 2.368 6.634 1.00 91.94 117 ARG A C 1
ATOM 941 O O . ARG A 1 117 ? -9.665 2.123 6.663 1.00 91.94 117 ARG A O 1
ATOM 948 N N . ASN A 1 118 ? -7.558 1.501 6.180 1.00 92.38 118 ASN A N 1
ATOM 949 C CA . ASN A 1 118 ? -7.923 0.172 5.723 1.00 92.38 118 ASN A CA 1
ATOM 950 C C . ASN A 1 118 ? -8.332 -0.713 6.912 1.00 92.38 118 ASN A C 1
ATOM 952 O O . ASN A 1 118 ? -7.587 -0.852 7.874 1.00 92.38 118 ASN A O 1
ATOM 956 N N . THR A 1 119 ? -9.509 -1.328 6.828 1.00 93.25 119 THR A N 1
ATOM 957 C CA . THR A 1 119 ? -10.046 -2.220 7.867 1.00 93.25 119 THR A CA 1
ATOM 958 C C . THR A 1 119 ? -10.021 -3.689 7.448 1.00 93.25 119 THR A C 1
ATOM 960 O O . THR A 1 119 ? -10.584 -4.516 8.148 1.00 93.25 119 THR A O 1
ATOM 963 N N . VAL A 1 120 ? -9.483 -4.033 6.277 1.00 93.62 120 VAL A N 1
ATOM 964 C CA . VAL A 1 120 ? -9.487 -5.407 5.736 1.00 93.62 120 VAL A CA 1
ATOM 965 C C . VAL A 1 120 ? -8.162 -6.113 6.016 1.00 93.62 120 VAL A C 1
ATOM 967 O O . VAL A 1 120 ? -8.157 -7.313 6.275 1.00 93.62 120 VAL A O 1
ATOM 970 N N . LEU A 1 121 ? -7.058 -5.363 6.005 1.00 94.62 121 LEU A N 1
ATOM 971 C CA . LEU A 1 121 ? -5.719 -5.875 6.256 1.00 94.62 121 LEU A CA 1
ATOM 972 C C . LEU A 1 121 ? -5.644 -6.580 7.610 1.00 94.62 121 LEU A C 1
ATOM 974 O O . LEU A 1 121 ? -6.053 -6.049 8.642 1.00 94.62 121 LEU A O 1
ATOM 978 N N . ARG A 1 122 ? -5.061 -7.772 7.568 1.00 95.38 122 ARG A N 1
ATOM 979 C CA . ARG A 1 122 ? -4.750 -8.636 8.702 1.00 95.38 122 ARG A CA 1
ATOM 980 C C . ARG A 1 122 ? -3.251 -8.682 8.959 1.00 95.38 122 ARG A C 1
ATOM 982 O O . ARG A 1 122 ? -2.850 -8.685 10.116 1.00 95.38 122 ARG A O 1
ATOM 989 N N . ASN A 1 123 ? -2.440 -8.656 7.903 1.00 96.62 123 ASN A N 1
ATOM 990 C CA . ASN A 1 123 ? -0.983 -8.660 7.996 1.00 96.62 123 ASN A CA 1
ATOM 991 C C . ASN A 1 123 ? -0.406 -7.482 7.202 1.00 96.62 123 ASN A C 1
ATOM 993 O O . ASN A 1 123 ? -0.646 -7.371 5.999 1.00 96.62 123 ASN A O 1
ATOM 997 N N . LEU A 1 124 ? 0.362 -6.617 7.866 1.00 96.56 124 LEU A N 1
ATOM 998 C CA . LEU A 1 124 ? 1.039 -5.477 7.249 1.00 96.56 124 LEU A CA 1
ATOM 999 C C . LEU A 1 124 ? 2.530 -5.523 7.575 1.00 96.56 124 LEU A C 1
ATOM 1001 O O . LEU A 1 124 ? 2.919 -5.473 8.742 1.00 96.56 124 LEU A O 1
ATOM 1005 N N . VAL A 1 125 ? 3.364 -5.595 6.539 1.00 96.44 125 VAL A N 1
ATOM 1006 C CA . VAL A 1 125 ? 4.820 -5.562 6.686 1.00 96.44 125 VAL A CA 1
ATOM 1007 C C . VAL A 1 125 ? 5.399 -4.416 5.873 1.00 96.44 125 VAL A C 1
ATOM 1009 O O . VAL A 1 125 ? 5.257 -4.385 4.653 1.00 96.44 125 VAL A O 1
ATOM 1012 N N . LEU A 1 126 ? 6.076 -3.495 6.551 1.00 95.50 126 LEU A N 1
ATOM 1013 C CA . LEU A 1 126 ? 6.688 -2.309 5.966 1.00 95.50 126 LEU A CA 1
ATOM 1014 C C . LEU A 1 126 ? 8.173 -2.267 6.320 1.00 95.50 126 LEU A C 1
ATOM 1016 O O . LEU A 1 126 ? 8.545 -2.458 7.476 1.00 95.50 126 LEU A O 1
ATOM 1020 N N . ARG A 1 127 ? 9.033 -2.000 5.338 1.00 93.31 127 ARG A N 1
ATOM 1021 C CA . ARG A 1 127 ? 10.459 -1.737 5.573 1.00 93.31 127 ARG A CA 1
ATOM 1022 C C . ARG A 1 127 ? 10.905 -0.512 4.792 1.00 93.31 127 ARG A C 1
ATOM 1024 O O . ARG A 1 127 ? 10.550 -0.419 3.620 1.00 93.31 127 ARG A O 1
ATOM 1031 N N . ASN A 1 128 ? 11.672 0.387 5.413 1.00 91.38 128 ASN A N 1
ATOM 1032 C CA . ASN A 1 128 ? 12.109 1.658 4.813 1.00 91.38 128 ASN A CA 1
ATOM 1033 C C . ASN A 1 128 ? 10.930 2.539 4.340 1.00 91.38 128 ASN A C 1
ATOM 1035 O O . ASN A 1 128 ? 10.945 3.136 3.262 1.00 91.38 128 ASN A O 1
ATOM 1039 N N . CYS A 1 129 ? 9.868 2.569 5.147 1.00 91.00 129 CYS A N 1
ATOM 1040 C CA . CYS A 1 129 ? 8.682 3.399 4.943 1.00 91.00 129 CYS A CA 1
ATOM 1041 C C . CYS A 1 129 ? 8.560 4.377 6.109 1.00 91.00 129 CYS A C 1
ATOM 1043 O O . CYS A 1 129 ? 8.728 3.984 7.261 1.00 91.00 129 CYS A O 1
ATOM 1045 N N . GLU A 1 130 ? 8.248 5.633 5.819 1.00 91.19 130 GLU A N 1
ATOM 1046 C CA . GLU A 1 130 ? 7.991 6.657 6.821 1.00 91.19 130 GLU A CA 1
ATOM 1047 C C . GLU A 1 130 ? 6.495 6.683 7.153 1.00 91.19 130 GLU A C 1
ATOM 1049 O O . GLU A 1 130 ? 5.649 6.775 6.256 1.00 91.19 130 GLU A O 1
ATOM 1054 N N . LEU A 1 131 ? 6.161 6.579 8.444 1.00 92.06 131 LEU A N 1
ATOM 1055 C CA . LEU A 1 131 ? 4.779 6.565 8.910 1.00 92.06 131 LEU A CA 1
ATOM 1056 C C . LEU A 1 131 ? 4.420 7.907 9.553 1.00 92.06 131 LEU A C 1
ATOM 1058 O O . LEU A 1 131 ? 4.930 8.249 10.614 1.00 92.06 131 LEU A O 1
ATOM 1062 N N . LYS A 1 132 ? 3.497 8.649 8.934 1.00 91.44 132 LYS A N 1
ATOM 1063 C CA . LYS A 1 132 ? 3.028 9.960 9.417 1.00 91.44 132 LYS A CA 1
ATOM 1064 C C . LYS A 1 132 ? 1.501 10.073 9.336 1.00 91.44 132 LYS A C 1
ATOM 1066 O O . LYS A 1 132 ? 0.991 10.889 8.568 1.00 91.44 132 LYS A O 1
ATOM 1071 N N . PRO A 1 133 ? 0.746 9.267 10.108 1.00 90.75 133 PRO A N 1
ATOM 1072 C CA . PRO A 1 133 ? -0.709 9.348 10.113 1.00 90.75 133 PRO A CA 1
ATOM 1073 C C . PRO A 1 133 ? -1.171 10.717 10.629 1.00 90.75 133 PRO A C 1
ATOM 1075 O O . PRO A 1 133 ? -0.916 11.099 11.781 1.00 90.75 133 PRO A O 1
ATOM 1078 N N . LEU A 1 134 ? -1.887 11.450 9.776 1.00 87.75 134 LEU A N 1
ATOM 1079 C CA . LEU A 1 134 ? -2.485 12.734 10.141 1.00 87.75 134 LEU A CA 1
ATOM 1080 C C . LEU A 1 134 ? -3.741 12.509 10.988 1.00 87.75 134 LEU A C 1
ATOM 1082 O O . LEU A 1 134 ? -3.934 13.180 12.003 1.00 87.75 134 LEU A O 1
ATOM 1086 N N . GLY A 1 135 ? -4.576 11.545 10.590 1.00 84.38 135 GLY A N 1
ATOM 1087 C CA . GLY A 1 135 ? -5.775 11.139 11.317 1.00 84.38 135 GLY A CA 1
ATOM 1088 C C . GLY A 1 135 ? -5.581 9.933 12.238 1.00 84.38 135 GLY A C 1
ATOM 1089 O O . GLY A 1 135 ? -4.469 9.479 12.508 1.00 84.38 135 GLY A O 1
ATOM 1090 N N . ASN A 1 136 ? -6.708 9.397 12.711 1.00 85.88 136 ASN A N 1
ATOM 1091 C CA . ASN A 1 136 ? -6.730 8.147 13.466 1.00 85.88 136 ASN A CA 1
ATOM 1092 C C . ASN A 1 136 ? -6.514 6.958 12.528 1.00 85.88 136 ASN A C 1
ATOM 1094 O O . ASN A 1 136 ? -7.150 6.862 11.471 1.00 85.88 136 ASN A O 1
ATOM 1098 N N . VAL A 1 137 ? -5.679 6.022 12.969 1.00 91.62 137 VAL A N 1
ATOM 1099 C CA . VAL A 1 137 ? -5.499 4.723 12.321 1.00 91.62 137 VAL A CA 1
ATOM 1100 C C . VAL A 1 137 ? -6.772 3.884 12.532 1.00 91.62 137 VAL A C 1
ATOM 1102 O O . VAL A 1 137 ? -7.446 4.015 13.551 1.00 91.62 137 VAL A O 1
ATOM 1105 N N . LYS A 1 138 ? -7.165 3.066 11.549 1.00 91.44 138 LYS A N 1
ATOM 1106 C CA . LYS A 1 138 ? -8.358 2.193 11.594 1.00 91.44 138 LYS A CA 1
ATOM 1107 C C . LYS A 1 138 ? -8.051 0.748 11.210 1.00 91.44 138 LYS A C 1
ATOM 1109 O O . LYS A 1 138 ? -8.903 0.064 10.650 1.00 91.44 138 LYS A O 1
ATOM 1114 N N . TRP A 1 139 ? -6.851 0.275 11.510 1.00 93.00 139 TRP A N 1
ATOM 1115 C CA . TRP A 1 139 ? -6.400 -1.094 11.255 1.00 93.00 139 TRP A CA 1
ATOM 1116 C C . TRP A 1 139 ? -7.080 -2.130 12.176 1.00 93.00 139 TRP A C 1
ATOM 1118 O O . TRP A 1 139 ? -6.424 -2.943 12.808 1.00 93.00 139 TRP A O 1
ATOM 1128 N N . SER A 1 140 ? -8.412 -2.112 12.260 1.00 91.00 140 SER A N 1
ATOM 1129 C CA . SER A 1 140 ? -9.205 -2.841 13.260 1.00 91.00 140 SER A CA 1
ATOM 1130 C C . SER A 1 140 ? -9.170 -4.365 13.131 1.00 91.00 140 SER A C 1
ATOM 1132 O O . SER A 1 140 ? -9.517 -5.056 14.080 1.00 91.00 140 SER A O 1
ATOM 1134 N N . ASN A 1 141 ? -8.814 -4.892 11.955 1.00 93.44 141 ASN A N 1
ATOM 1135 C CA . ASN A 1 141 ? -8.671 -6.333 11.711 1.00 93.44 141 ASN A CA 1
ATOM 1136 C C . ASN A 1 141 ? -7.201 -6.776 11.643 1.00 93.44 141 ASN A C 1
ATOM 1138 O O . ASN A 1 141 ? -6.934 -7.939 11.325 1.00 93.44 141 ASN A O 1
ATOM 1142 N N . LEU A 1 142 ? -6.256 -5.870 11.923 1.00 94.69 142 LEU A N 1
ATOM 1143 C CA . LEU A 1 142 ? -4.833 -6.158 11.835 1.00 94.69 142 LEU A CA 1
ATOM 1144 C C . LEU A 1 142 ? -4.417 -7.074 12.987 1.00 94.69 142 LEU A C 1
ATOM 1146 O O . LEU A 1 142 ? -4.593 -6.760 14.157 1.00 94.69 142 LEU A O 1
ATOM 1150 N N . VAL A 1 143 ? -3.876 -8.231 12.624 1.00 94.19 143 VAL A N 1
ATOM 1151 C CA . VAL A 1 143 ? -3.372 -9.266 13.532 1.00 94.19 143 VAL A CA 1
ATOM 1152 C C . VAL A 1 143 ? -1.857 -9.158 13.672 1.00 94.19 143 VAL A C 1
ATOM 1154 O O . VAL A 1 143 ? -1.312 -9.423 14.740 1.00 94.19 143 VAL A O 1
ATOM 1157 N N . SER A 1 144 ? -1.167 -8.780 12.592 1.00 94.31 144 SER A N 1
ATO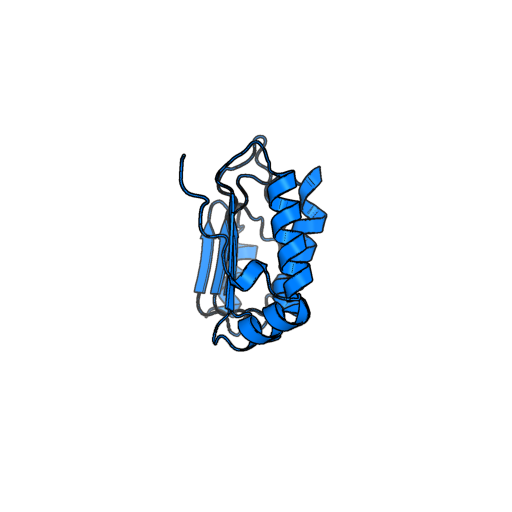M 1158 C CA . SER A 1 144 ? 0.285 -8.648 12.566 1.00 94.31 144 SER A CA 1
ATOM 1159 C C . SER A 1 144 ? 0.711 -7.344 11.902 1.00 94.31 144 SER A C 1
ATOM 1161 O O . SER A 1 144 ? 0.304 -7.037 10.779 1.00 94.31 144 SER A O 1
ATOM 1163 N N . LEU A 1 145 ? 1.573 -6.606 12.600 1.00 94.38 145 LEU A N 1
ATOM 1164 C CA . LEU A 1 145 ? 2.278 -5.440 12.089 1.00 94.38 145 LEU A CA 1
ATOM 1165 C C . LEU A 1 145 ? 3.778 -5.663 12.257 1.00 94.38 145 LEU A C 1
ATOM 1167 O O . LEU A 1 145 ? 4.252 -5.951 13.355 1.00 94.38 145 LEU A O 1
ATOM 1171 N N . SER A 1 146 ? 4.528 -5.501 11.174 1.00 94.62 146 SER A N 1
ATOM 1172 C CA . SER A 1 146 ? 5.986 -5.499 11.196 1.00 94.62 146 SER A CA 1
ATOM 1173 C C . SER A 1 146 ? 6.480 -4.241 10.502 1.00 94.62 146 SER A C 1
ATOM 1175 O O . SER A 1 146 ? 6.138 -3.990 9.348 1.00 94.62 146 SER A O 1
ATOM 1177 N N . ILE A 1 147 ? 7.264 -3.445 11.224 1.00 92.12 147 ILE A N 1
ATOM 1178 C CA . ILE A 1 147 ? 7.902 -2.245 10.695 1.00 92.12 147 ILE A CA 1
ATOM 1179 C C . ILE A 1 147 ? 9.408 -2.386 10.916 1.00 92.12 147 ILE A C 1
ATOM 1181 O O . ILE A 1 147 ? 9.841 -2.671 12.031 1.00 92.12 147 ILE A O 1
ATOM 1185 N N . GLY A 1 148 ? 10.193 -2.232 9.853 1.00 89.62 148 GLY A N 1
ATOM 1186 C CA . GLY A 1 148 ? 11.654 -2.266 9.893 1.00 89.62 148 GLY A CA 1
ATOM 1187 C C . GLY A 1 148 ? 12.263 -1.042 9.222 1.00 89.62 148 GLY A C 1
ATOM 1188 O O . GLY A 1 148 ? 11.671 -0.490 8.297 1.00 89.62 148 GLY A O 1
ATOM 1189 N N . ASP A 1 149 ? 13.453 -0.640 9.668 1.00 85.88 149 ASP A N 1
ATOM 1190 C CA . ASP A 1 149 ? 14.203 0.498 9.117 1.00 85.88 149 ASP A CA 1
ATOM 1191 C C . ASP A 1 149 ? 13.311 1.737 8.932 1.00 85.88 149 ASP A C 1
ATOM 1193 O O . ASP A 1 149 ? 13.239 2.303 7.845 1.00 85.88 149 ASP A O 1
ATOM 1197 N N . ALA A 1 150 ? 12.545 2.085 9.973 1.00 81.50 150 ALA A N 1
ATOM 1198 C CA . ALA A 1 150 ? 11.634 3.220 9.964 1.00 81.50 150 ALA A CA 1
ATOM 1199 C C . ALA A 1 150 ? 11.919 4.193 11.105 1.00 81.50 150 ALA A C 1
ATOM 1201 O O . ALA A 1 150 ? 12.103 3.755 12.241 1.00 81.50 150 ALA A O 1
ATOM 1202 N N . ASP A 1 151 ? 11.900 5.494 10.811 1.00 81.44 151 ASP A N 1
ATOM 1203 C CA . ASP A 1 151 ? 11.879 6.529 11.840 1.00 81.44 151 ASP A CA 1
ATOM 1204 C C . ASP A 1 151 ? 10.432 6.723 12.323 1.00 81.44 151 ASP A C 1
ATOM 1206 O O . ASP A 1 151 ? 9.547 7.125 11.560 1.00 81.44 151 ASP A O 1
ATOM 1210 N N . ILE A 1 152 ? 10.166 6.340 13.573 1.00 84.38 152 ILE A N 1
ATOM 1211 C CA . ILE A 1 152 ? 8.836 6.387 14.188 1.00 84.38 152 ILE A CA 1
ATOM 1212 C C . ILE A 1 152 ? 8.940 7.196 15.475 1.00 84.38 152 ILE A C 1
ATOM 1214 O O . ILE A 1 152 ? 9.620 6.794 16.419 1.00 84.38 152 ILE A O 1
ATOM 1218 N N . THR A 1 153 ? 8.220 8.315 15.534 1.00 88.75 153 THR A N 1
ATOM 1219 C CA . THR A 1 153 ? 8.123 9.120 16.756 1.00 88.75 153 THR A CA 1
ATOM 1220 C C . THR A 1 153 ? 7.203 8.459 17.785 1.00 88.75 153 THR A C 1
ATOM 1222 O O . THR A 1 153 ? 6.320 7.672 17.432 1.00 88.75 153 THR A O 1
ATOM 1225 N N . GLU A 1 154 ? 7.361 8.817 19.062 1.00 88.31 154 GLU A N 1
ATOM 1226 C CA . GLU A 1 154 ? 6.494 8.325 20.144 1.00 88.31 154 GLU A CA 1
ATOM 1227 C C . GLU A 1 154 ? 5.008 8.591 19.848 1.00 88.31 154 GLU A C 1
ATOM 1229 O O . GLU A 1 154 ? 4.201 7.667 19.921 1.00 88.31 154 GLU A O 1
ATOM 1234 N N . ASP A 1 155 ? 4.658 9.796 19.381 1.00 88.44 155 ASP A N 1
ATOM 1235 C CA . ASP A 1 155 ? 3.278 10.155 19.019 1.00 88.44 155 ASP A CA 1
ATOM 1236 C C . ASP A 1 155 ? 2.682 9.243 17.933 1.00 88.44 155 ASP A C 1
ATOM 1238 O O . ASP A 1 155 ? 1.509 8.859 17.983 1.00 88.44 155 ASP A O 1
ATOM 1242 N N . VAL A 1 156 ? 3.473 8.903 16.907 1.00 89.06 156 VAL A N 1
ATOM 1243 C CA . VAL A 1 156 ? 3.028 8.008 15.829 1.00 89.06 156 VAL A CA 1
ATOM 1244 C C . VAL A 1 156 ? 2.864 6.590 16.362 1.00 89.06 156 VAL A C 1
ATOM 1246 O O . VAL A 1 156 ? 1.880 5.921 16.036 1.00 89.06 156 VAL A O 1
ATOM 1249 N N . MET A 1 157 ? 3.799 6.142 17.200 1.00 88.94 157 MET A N 1
ATOM 1250 C CA . MET A 1 157 ? 3.738 4.826 17.816 1.00 88.94 157 MET A CA 1
ATOM 1251 C C . MET A 1 157 ? 2.501 4.681 18.708 1.00 88.94 157 MET A C 1
ATOM 1253 O O . MET A 1 157 ? 1.784 3.693 18.572 1.00 88.94 157 MET A O 1
ATOM 1257 N N . GLU A 1 158 ? 2.172 5.674 19.538 1.00 88.25 158 GLU A N 1
ATOM 1258 C CA . GLU A 1 158 ? 0.956 5.661 20.361 1.00 88.25 158 GLU A CA 1
ATOM 1259 C C . GLU A 1 158 ? -0.320 5.551 19.513 1.00 88.25 158 GLU A C 1
ATOM 1261 O O . GLU A 1 158 ? -1.194 4.727 19.803 1.00 88.25 158 GLU A O 1
ATOM 1266 N N . LYS A 1 159 ? -0.413 6.310 18.410 1.00 88.06 159 LYS A N 1
ATOM 1267 C CA . LYS A 1 159 ? -1.547 6.212 17.474 1.00 88.06 159 LYS A CA 1
ATOM 1268 C C . LYS A 1 159 ? -1.687 4.808 16.886 1.00 88.06 159 LYS A C 1
ATOM 1270 O O . LYS A 1 159 ? -2.805 4.299 16.801 1.00 88.06 159 LYS A O 1
ATOM 1275 N N . ILE A 1 160 ? -0.580 4.187 16.480 1.00 86.69 160 ILE A N 1
ATOM 1276 C CA . ILE A 1 160 ? -0.570 2.833 15.908 1.00 86.69 160 ILE A CA 1
ATOM 1277 C C . ILE A 1 160 ? -0.926 1.783 16.967 1.00 86.69 160 ILE A C 1
ATOM 1279 O O . ILE A 1 160 ? -1.705 0.875 16.689 1.00 86.69 160 ILE A O 1
ATOM 1283 N N . LEU A 1 161 ? -0.394 1.894 18.184 1.00 84.44 161 LEU A N 1
ATOM 1284 C CA . LEU A 1 161 ? -0.641 0.917 19.245 1.00 84.44 161 LEU A CA 1
ATOM 1285 C C . LEU A 1 161 ? -2.077 0.974 19.771 1.00 84.44 161 LEU A C 1
ATOM 1287 O O . LEU A 1 161 ? -2.635 -0.070 20.096 1.00 84.44 161 LEU A O 1
ATOM 1291 N N . SER A 1 162 ? -2.707 2.154 19.770 1.00 84.75 162 SER A N 1
ATOM 1292 C CA . SER A 1 162 ? -4.097 2.332 20.224 1.00 84.75 162 SER A CA 1
ATOM 1293 C C . SER A 1 162 ? -5.138 1.505 19.456 1.00 84.75 162 SER A C 1
ATOM 1295 O O . SER A 1 162 ? -6.258 1.339 19.933 1.00 84.75 162 SER A O 1
ATOM 1297 N N . VAL A 1 163 ? -4.790 0.999 18.267 1.00 80.69 163 VAL A N 1
ATOM 1298 C CA . VAL A 1 163 ? -5.674 0.163 17.438 1.00 80.69 163 VAL A CA 1
ATOM 1299 C C . VAL A 1 163 ? -5.322 -1.324 17.465 1.00 80.69 163 VAL A C 1
ATOM 1301 O O . VAL A 1 163 ? -6.065 -2.117 16.894 1.00 80.69 163 VAL A O 1
ATOM 1304 N N . LEU A 1 164 ? -4.202 -1.694 18.096 1.00 69.44 164 LEU A N 1
ATOM 1305 C CA . LEU A 1 164 ? -3.727 -3.079 18.218 1.00 69.44 164 LEU A CA 1
ATOM 1306 C C . LEU A 1 164 ? -3.944 -3.673 19.619 1.00 69.44 164 LEU A C 1
ATOM 1308 O O . LEU A 1 164 ? -3.793 -4.884 19.784 1.00 69.44 164 LEU A O 1
ATOM 1312 N N . SER A 1 165 ? -4.262 -2.836 20.612 1.00 56.22 165 SER A N 1
ATOM 1313 C CA . SER A 1 165 ? -4.599 -3.220 21.993 1.00 56.22 165 SER A CA 1
ATOM 1314 C C . SER A 1 165 ? -6.074 -3.565 22.157 1.00 56.22 165 SER A C 1
ATOM 1316 O O . SER A 1 165 ? -6.369 -4.576 22.829 1.00 56.22 165 SER A O 1
#

Organism: Solanum bulbocastanum (NCBI:txid147425)

Sequence (165 aa):
MAAVGDGDRLSNLPELIQVHILSMLPNSSLNFDSTDDKDLSGFVCSVNRELHHWRSCEKIKSLSVCPFTYDGLIMDSDLYFWLHFATYTAKVEEFTLKFCVTAFPECMYNFPEFAYRNTVLRNLVLRNCELKPLGNVKWSNLVSLSIGDADITEDVMEKILSVLS